Protein AF-A0A6V7KQP2-F1 (afdb_monomer_lite)

pLDDT: mean 84.25, std 9.92, range [53.72, 96.81]

Radius of gyration: 19.9 Å; chains: 1; bounding box: 44×22×64 Å

Foldseek 3Di:
DDDDDDDDDDDQDDKDKDKFKDAPNDTDDDDDDDDPPRDIDMDIDIPPSNRVPDDDDDQWDKDDPVPPDIDTPHHGD

Secondary structure (DSSP, 8-state):
----------PPPPP-EEEEEEETTEEP-S-----TT---EEEEEE-TTTTTT------EEEEE-SSS-EEEEEE--

Organism: NCBI:txid1563983

Structure (mmCIF, N/CA/C/O backbone):
data_AF-A0A6V7KQP2-F1
#
_entry.id   AF-A0A6V7KQP2-F1
#
loop_
_atom_site.group_PDB
_atom_site.id
_atom_site.type_symbol
_atom_site.label_atom_id
_atom_site.label_alt_id
_atom_site.label_comp_id
_atom_site.label_asym_id
_atom_site.label_entity_id
_atom_site.label_seq_id
_atom_site.pdbx_PDB_ins_code
_atom_site.Cartn_x
_atom_site.Cartn_y
_atom_site.Cartn_z
_atom_site.occupancy
_atom_site.B_iso_or_equiv
_atom_site.auth_seq_id
_atom_site.auth_comp_id
_atom_site.auth_asym_id
_atom_site.auth_atom_id
_atom_site.pdbx_PDB_model_num
ATOM 1 N N . SER A 1 1 ? 25.077 -11.404 -43.533 1.00 53.72 1 SER A N 1
ATOM 2 C CA . SER A 1 1 ? 24.119 -11.329 -42.415 1.00 53.72 1 SER A CA 1
ATOM 3 C C . SER A 1 1 ? 24.202 -9.933 -41.833 1.00 53.72 1 SER A C 1
ATOM 5 O O . SER A 1 1 ? 25.291 -9.376 -41.799 1.00 53.72 1 SER A O 1
ATOM 7 N N . ILE A 1 2 ? 23.077 -9.335 -41.451 1.00 59.56 2 ILE A N 1
ATOM 8 C CA . ILE A 1 2 ? 23.082 -8.070 -40.707 1.00 59.56 2 ILE A CA 1
ATOM 9 C C . ILE A 1 2 ? 23.050 -8.451 -39.230 1.00 59.56 2 ILE A C 1
ATOM 11 O O . ILE A 1 2 ? 22.106 -9.097 -38.783 1.00 59.56 2 ILE A O 1
ATOM 15 N N . GLU A 1 3 ? 24.115 -8.123 -38.508 1.00 61.03 3 GLU A N 1
ATOM 16 C CA . GLU A 1 3 ? 24.221 -8.330 -37.066 1.00 61.03 3 GLU A CA 1
ATOM 17 C C . GLU A 1 3 ? 23.827 -7.013 -36.384 1.00 61.03 3 GLU A C 1
ATOM 19 O O . GLU A 1 3 ? 24.552 -6.022 -36.455 1.00 61.03 3 GLU A O 1
ATOM 24 N N . LEU A 1 4 ? 22.638 -6.968 -35.781 1.00 63.56 4 LEU A N 1
ATOM 25 C CA . LEU A 1 4 ? 22.200 -5.817 -34.995 1.00 63.56 4 LEU A CA 1
ATOM 26 C C . LEU A 1 4 ? 22.846 -5.906 -33.608 1.00 63.56 4 LEU A C 1
ATOM 28 O O . LEU A 1 4 ? 22.385 -6.652 -32.749 1.00 63.56 4 LEU A O 1
ATOM 32 N N . ARG A 1 5 ? 23.925 -5.148 -33.395 1.00 66.88 5 ARG A N 1
ATOM 33 C CA . ARG A 1 5 ? 24.518 -4.906 -32.073 1.00 66.88 5 ARG A CA 1
ATOM 34 C C . ARG A 1 5 ? 24.118 -3.506 -31.622 1.00 66.88 5 ARG A C 1
ATOM 36 O O . ARG A 1 5 ? 24.764 -2.531 -31.987 1.00 66.88 5 ARG A O 1
ATOM 43 N N . GLY A 1 6 ? 23.010 -3.419 -30.893 1.00 68.88 6 GLY A N 1
ATOM 44 C CA . GLY A 1 6 ? 22.526 -2.183 -30.284 1.00 68.88 6 GLY A CA 1
ATOM 45 C C . GLY A 1 6 ? 22.462 -2.333 -28.770 1.00 68.88 6 GLY A C 1
ATOM 46 O O . GLY A 1 6 ? 21.987 -3.349 -28.269 1.00 68.88 6 GLY A O 1
ATOM 47 N N . GLU A 1 7 ? 22.950 -1.328 -28.054 1.00 67.81 7 GLU A N 1
ATOM 48 C CA . GLU A 1 7 ? 22.801 -1.222 -26.606 1.00 67.81 7 GLU A CA 1
ATOM 49 C C . GLU A 1 7 ? 21.407 -0.647 -26.312 1.00 67.81 7 GLU A C 1
ATOM 51 O O . GLU A 1 7 ? 21.068 0.443 -26.781 1.00 67.81 7 GLU A O 1
ATOM 56 N N . ILE A 1 8 ? 20.565 -1.393 -25.592 1.00 70.19 8 ILE A N 1
ATOM 57 C CA . ILE A 1 8 ? 19.264 -0.882 -25.147 1.00 70.19 8 ILE A CA 1
ATOM 58 C C . ILE A 1 8 ? 19.505 -0.141 -23.836 1.00 70.19 8 ILE A C 1
ATOM 60 O O . ILE A 1 8 ? 19.610 -0.750 -22.775 1.00 70.19 8 ILE A O 1
ATOM 64 N N . ASN A 1 9 ? 19.607 1.181 -23.927 1.00 73.75 9 ASN A N 1
ATOM 65 C CA . ASN A 1 9 ? 19.712 2.054 -22.767 1.00 73.75 9 ASN A CA 1
ATOM 66 C C . ASN A 1 9 ? 18.310 2.401 -22.255 1.00 73.75 9 ASN A C 1
ATOM 68 O O . ASN A 1 9 ? 17.478 2.916 -23.001 1.00 73.75 9 ASN A O 1
ATOM 72 N N . GLY A 1 10 ? 18.054 2.128 -20.977 1.00 76.62 10 GLY A N 1
ATOM 73 C CA . GLY A 1 10 ? 16.813 2.476 -20.294 1.00 76.62 10 GLY A CA 1
ATOM 74 C C . GLY A 1 10 ? 17.053 2.629 -18.797 1.00 76.62 10 GLY A C 1
ATOM 75 O O . GLY A 1 10 ? 17.872 1.921 -18.215 1.00 76.62 10 GLY A O 1
ATOM 76 N N . THR A 1 11 ? 16.360 3.576 -18.174 1.00 86.50 11 THR A N 1
ATOM 77 C CA . THR A 1 11 ? 16.352 3.746 -16.718 1.00 86.50 11 THR A CA 1
ATOM 78 C C . THR A 1 11 ? 15.166 3.004 -16.125 1.00 86.50 11 THR A C 1
ATOM 80 O O . THR A 1 11 ? 14.066 3.063 -16.676 1.00 86.50 11 THR A O 1
ATOM 83 N N . ALA A 1 12 ? 15.377 2.338 -14.990 1.00 89.75 12 ALA A N 1
ATOM 84 C CA . ALA A 1 12 ? 14.279 1.767 -14.222 1.00 89.75 12 ALA A CA 1
ATOM 85 C C . ALA A 1 12 ? 13.279 2.871 -13.811 1.00 89.75 12 ALA A C 1
ATOM 87 O O . ALA A 1 12 ? 13.693 4.020 -13.611 1.00 89.75 12 ALA A O 1
ATOM 88 N N . PRO A 1 13 ? 11.977 2.553 -13.714 1.00 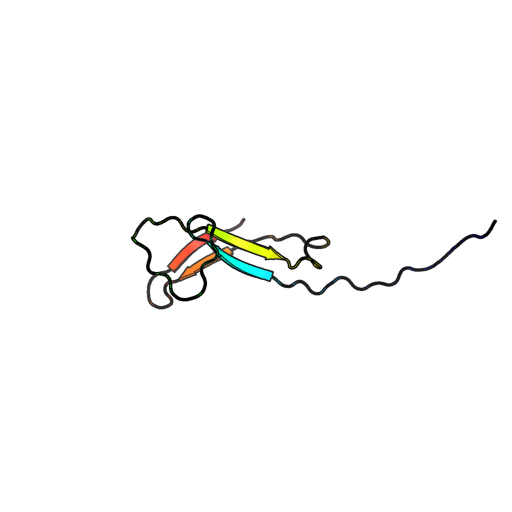93.62 13 PRO A N 1
ATOM 89 C CA . PRO A 1 13 ? 10.976 3.521 -13.289 1.00 93.62 13 PRO A CA 1
ATOM 90 C C . PRO A 1 13 ? 11.221 3.946 -11.838 1.00 93.62 13 PRO A C 1
ATOM 92 O O . PRO A 1 13 ? 11.757 3.185 -11.034 1.00 93.62 13 PRO A O 1
ATOM 95 N N . ILE A 1 14 ? 10.815 5.166 -11.493 1.00 95.00 14 ILE A N 1
ATOM 96 C CA . ILE A 1 14 ? 10.776 5.603 -10.096 1.00 95.00 14 ILE A CA 1
ATOM 97 C C . ILE A 1 14 ? 9.513 4.991 -9.472 1.00 95.00 14 ILE A C 1
ATOM 99 O O . ILE A 1 14 ? 8.431 5.252 -9.996 1.00 95.00 14 ILE A O 1
ATOM 103 N N . PRO A 1 15 ? 9.621 4.188 -8.396 1.00 94.56 15 PRO A N 1
ATOM 104 C CA . PRO A 1 15 ? 8.469 3.509 -7.824 1.00 94.56 15 PRO A CA 1
ATOM 105 C C . PRO A 1 15 ? 7.544 4.460 -7.075 1.00 94.56 15 PRO A C 1
ATOM 107 O O . PRO A 1 15 ? 7.980 5.193 -6.187 1.00 94.56 15 PRO A O 1
ATOM 110 N N . GLU A 1 16 ? 6.250 4.369 -7.371 1.00 95.88 16 GLU A N 1
ATOM 111 C CA . GLU A 1 16 ? 5.194 4.982 -6.576 1.00 95.88 16 GLU A CA 1
ATOM 112 C C . GLU A 1 16 ? 4.460 3.902 -5.777 1.00 95.88 16 GLU A C 1
ATOM 114 O O . GLU A 1 16 ? 3.930 2.931 -6.324 1.00 95.88 16 GLU A O 1
ATOM 119 N N . ILE A 1 17 ? 4.437 4.073 -4.453 1.00 93.62 17 ILE A N 1
ATOM 120 C CA . ILE A 1 17 ? 3.727 3.185 -3.532 1.00 93.62 17 ILE A CA 1
ATOM 121 C C . ILE A 1 17 ? 2.374 3.808 -3.223 1.00 93.62 17 ILE A C 1
ATOM 123 O O . ILE A 1 17 ? 2.286 4.931 -2.728 1.00 93.62 17 ILE A O 1
ATOM 127 N N . ASN A 1 18 ? 1.326 3.044 -3.487 1.00 92.69 18 ASN A N 1
ATOM 128 C CA . ASN A 1 18 ? -0.048 3.424 -3.234 1.00 92.69 18 ASN A CA 1
ATOM 129 C C . ASN A 1 18 ? -0.614 2.586 -2.091 1.00 92.69 18 ASN A C 1
ATOM 131 O O . ASN A 1 18 ? -0.279 1.409 -1.939 1.00 92.69 18 ASN A O 1
ATOM 135 N N . ILE A 1 19 ? -1.485 3.206 -1.299 1.00 89.62 19 ILE A N 1
ATOM 136 C CA . ILE A 1 19 ? -2.180 2.572 -0.181 1.00 89.62 19 ILE A CA 1
ATOM 137 C C . ILE A 1 19 ? -3.659 2.929 -0.292 1.00 89.62 19 ILE A C 1
ATOM 139 O O . ILE A 1 19 ? -4.009 4.083 -0.542 1.00 89.62 19 ILE A O 1
ATOM 143 N N . GLY A 1 20 ? -4.531 1.948 -0.093 1.00 90.06 20 GLY A N 1
ATOM 144 C CA . GLY A 1 20 ? -5.975 2.138 -0.128 1.00 90.06 20 GLY A CA 1
ATOM 145 C C . GLY A 1 20 ? -6.676 1.272 0.903 1.00 90.06 20 GLY A C 1
ATOM 146 O O . GLY A 1 20 ? -6.292 0.129 1.136 1.00 90.06 20 GLY A O 1
ATOM 147 N N . VAL A 1 21 ? -7.735 1.812 1.502 1.00 88.94 21 VAL A N 1
ATOM 148 C CA . VAL A 1 21 ? -8.625 1.054 2.384 1.00 88.94 21 VAL A CA 1
ATOM 14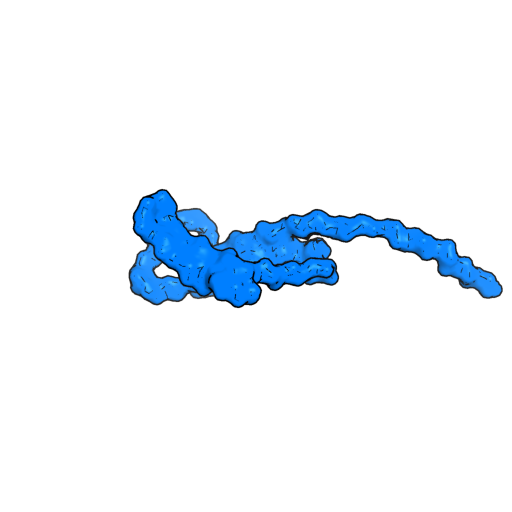9 C C . VAL A 1 21 ? -9.869 0.668 1.600 1.00 88.94 21 VAL A C 1
ATOM 151 O O . VAL A 1 21 ? -10.452 1.493 0.894 1.00 88.94 21 VAL A O 1
ATOM 154 N N . LYS A 1 22 ? -10.284 -0.588 1.728 1.00 92.50 22 LYS A N 1
ATOM 155 C CA . LYS A 1 22 ? -11.510 -1.124 1.155 1.00 92.50 22 LYS A CA 1
ATOM 156 C C . LYS A 1 22 ? -12.448 -1.610 2.246 1.00 92.50 22 LYS A C 1
ATOM 158 O O . LYS A 1 22 ? -12.032 -2.248 3.213 1.00 92.50 22 LYS A O 1
ATOM 163 N N . GLN A 1 23 ? -13.735 -1.373 2.035 1.00 89.31 23 GLN A N 1
ATOM 164 C CA . GLN A 1 23 ? -14.813 -1.965 2.813 1.00 89.31 23 GLN A CA 1
ATOM 165 C C . GLN A 1 23 ? -15.751 -2.686 1.850 1.00 89.31 23 GLN A C 1
ATOM 167 O O . GLN A 1 23 ? -16.241 -2.095 0.887 1.00 89.31 23 GLN A O 1
ATOM 172 N N . ASN A 1 24 ? -15.988 -3.978 2.091 1.00 89.69 24 ASN A N 1
ATOM 173 C CA . ASN A 1 24 ? -16.848 -4.803 1.238 1.00 89.69 24 ASN A CA 1
ATOM 174 C C . ASN A 1 24 ? -16.468 -4.723 -0.263 1.00 89.69 24 ASN A C 1
ATOM 176 O O . ASN A 1 24 ? -17.323 -4.564 -1.131 1.00 89.69 24 ASN A O 1
ATOM 180 N N . GLY A 1 25 ? -15.162 -4.746 -0.556 1.00 90.38 25 GLY A N 1
ATOM 181 C CA . GLY A 1 25 ? -14.611 -4.683 -1.916 1.00 90.38 25 GLY A CA 1
ATOM 182 C C . GLY A 1 25 ? -14.525 -3.285 -2.545 1.00 90.38 25 GLY A C 1
ATOM 183 O O . GLY A 1 25 ? -13.856 -3.136 -3.566 1.00 90.38 25 GLY A O 1
ATOM 184 N N . ASN A 1 26 ? -15.124 -2.258 -1.936 1.00 90.69 26 ASN A N 1
ATOM 185 C CA . ASN A 1 26 ? -15.124 -0.894 -2.469 1.00 90.69 26 ASN A CA 1
ATOM 186 C C . ASN A 1 26 ? -14.058 -0.033 -1.800 1.00 90.69 26 ASN A C 1
ATOM 188 O O . ASN A 1 26 ? -13.916 -0.070 -0.578 1.00 90.69 26 ASN A O 1
ATOM 192 N N . VAL A 1 27 ? -13.341 0.763 -2.596 1.00 91.75 27 VAL A N 1
ATOM 193 C CA . VAL A 1 27 ? -12.367 1.732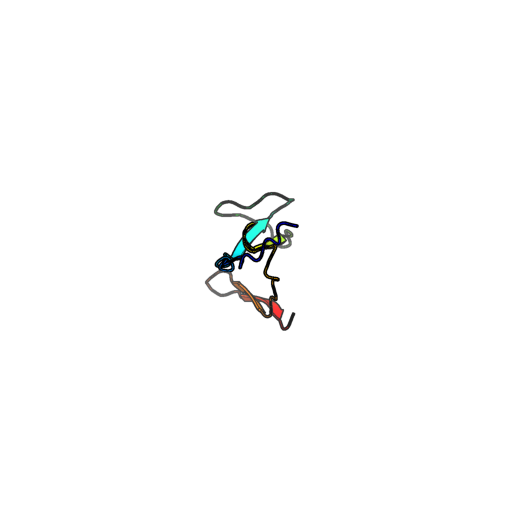 -2.080 1.00 91.75 27 VAL A CA 1
ATOM 194 C C . VAL A 1 27 ? -13.096 2.814 -1.293 1.00 91.75 27 VAL A C 1
ATOM 196 O O . VAL A 1 27 ? -14.075 3.393 -1.762 1.00 91.75 27 VAL A O 1
ATOM 199 N N . VAL A 1 28 ? -12.599 3.083 -0.093 1.00 91.06 28 VAL A N 1
ATOM 200 C CA . VAL A 1 28 ? -13.096 4.133 0.786 1.00 91.06 28 VAL A CA 1
ATOM 201 C C . VAL A 1 28 ? -12.540 5.467 0.302 1.00 91.06 28 VAL A C 1
ATOM 203 O O . VAL A 1 28 ? -11.327 5.665 0.256 1.00 91.06 28 VAL A O 1
ATOM 206 N N . THR A 1 29 ? -13.426 6.394 -0.052 1.00 86.62 29 THR A N 1
ATOM 207 C CA . THR A 1 29 ? -13.058 7.752 -0.462 1.00 86.62 29 THR A CA 1
ATOM 208 C C . THR A 1 29 ? -13.594 8.750 0.562 1.00 86.62 29 THR A C 1
ATOM 210 O O . THR A 1 29 ? -14.788 9.046 0.564 1.00 86.62 29 THR A O 1
ATOM 213 N N . GLY A 1 30 ? -12.722 9.265 1.431 1.00 84.56 30 GLY A N 1
ATOM 214 C CA . GLY A 1 30 ? -13.080 10.239 2.468 1.00 84.56 30 GLY A CA 1
ATOM 215 C C . GLY A 1 30 ? -13.316 9.619 3.847 1.00 84.56 30 GLY A C 1
ATOM 216 O O . GLY A 1 30 ? -12.732 8.590 4.184 1.00 84.56 30 GLY A O 1
ATOM 217 N N . GLU A 1 31 ? -14.138 10.282 4.662 1.00 82.31 31 GLU A N 1
ATOM 218 C CA . GLU A 1 31 ? -14.461 9.824 6.016 1.00 82.31 31 GLU A CA 1
ATOM 219 C C . GLU A 1 31 ? -15.361 8.585 5.992 1.00 82.31 31 GLU A C 1
ATOM 221 O O . GLU A 1 31 ? -16.322 8.503 5.224 1.00 82.31 31 GLU A O 1
ATOM 226 N N . LEU A 1 32 ? -15.068 7.629 6.876 1.00 80.81 32 LEU A N 1
ATOM 227 C CA . LEU A 1 32 ? -15.813 6.384 6.997 1.00 80.81 32 LEU A CA 1
ATOM 228 C C . LEU A 1 32 ? -16.246 6.160 8.443 1.00 80.81 32 LEU A C 1
ATOM 230 O O . LEU A 1 32 ? -15.417 6.027 9.340 1.00 80.81 32 LEU A O 1
ATOM 234 N N . ASN A 1 33 ? -17.556 6.045 8.650 1.00 83.31 33 ASN A N 1
ATOM 235 C CA . ASN A 1 33 ? -18.110 5.594 9.920 1.00 83.31 33 ASN A CA 1
ATOM 236 C C . ASN A 1 33 ? -18.245 4.071 9.889 1.00 83.31 33 ASN A C 1
ATOM 238 O O . ASN A 1 33 ? -19.027 3.528 9.108 1.00 83.31 33 ASN A O 1
ATOM 242 N N . VAL A 1 34 ? -17.493 3.385 10.746 1.00 79.75 34 VAL A N 1
ATOM 243 C CA . VAL A 1 34 ? -17.537 1.926 10.881 1.00 79.75 34 VAL A CA 1
ATOM 244 C C . VAL A 1 34 ? -18.070 1.528 12.247 1.00 79.75 34 VAL A C 1
ATOM 246 O O . VAL A 1 34 ? -17.779 2.166 13.257 1.00 79.75 34 VAL A O 1
ATOM 249 N N . SER A 1 35 ? -18.845 0.446 12.297 1.00 87.31 35 SER A N 1
ATOM 250 C CA . SER A 1 35 ? -19.157 -0.192 13.574 1.00 87.31 35 SER A CA 1
ATOM 251 C C . SER A 1 35 ? -17.932 -0.964 14.081 1.00 87.31 35 SER A C 1
ATOM 253 O O . SER A 1 35 ? -17.184 -1.510 13.262 1.00 87.31 35 SER A O 1
ATOM 255 N N . PRO A 1 36 ? -17.718 -1.064 15.403 1.00 80.56 36 PRO A N 1
ATOM 256 C CA . PRO A 1 36 ? -16.663 -1.907 15.955 1.00 80.56 36 PRO A CA 1
ATOM 257 C C . PRO A 1 36 ? -16.728 -3.338 15.402 1.00 80.56 36 PRO A C 1
ATOM 259 O O . PRO A 1 36 ? -17.809 -3.914 15.291 1.00 80.56 36 PRO A O 1
ATOM 262 N N . GLY A 1 37 ? -15.574 -3.894 15.032 1.00 81.38 37 GLY A N 1
ATOM 263 C CA . GLY A 1 37 ? -15.475 -5.225 14.423 1.00 81.38 37 GLY A CA 1
ATOM 264 C C . GLY A 1 37 ? -15.791 -5.281 12.924 1.00 81.38 37 GLY A C 1
ATOM 265 O O . GLY A 1 37 ? -15.758 -6.366 12.348 1.00 81.38 37 GLY A O 1
ATOM 266 N N . THR A 1 38 ? -16.076 -4.147 12.272 1.00 85.31 38 THR A N 1
ATOM 267 C CA . THR A 1 38 ? -16.242 -4.115 10.813 1.00 85.31 38 THR A CA 1
ATOM 268 C C . THR A 1 38 ? -14.909 -4.438 10.136 1.00 85.31 38 THR A C 1
ATOM 270 O O . THR A 1 38 ? -13.949 -3.690 10.335 1.00 85.31 38 THR A O 1
ATOM 273 N N . PRO A 1 39 ? -14.821 -5.509 9.327 1.00 85.31 39 PRO A N 1
ATOM 274 C CA . PRO A 1 39 ? -13.585 -5.840 8.642 1.00 85.31 39 PRO A CA 1
ATOM 275 C C . PRO A 1 39 ? -13.276 -4.780 7.585 1.00 85.31 39 PRO A C 1
ATOM 277 O O . PRO A 1 39 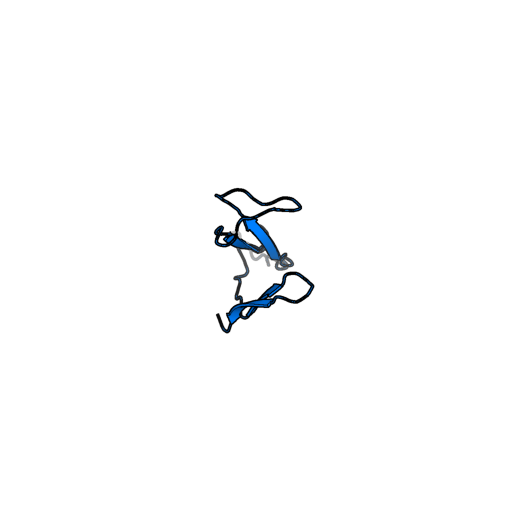? -14.115 -4.446 6.743 1.00 85.31 39 PRO A O 1
ATOM 280 N N . LEU A 1 40 ? -12.048 -4.278 7.631 1.00 87.25 40 LEU A N 1
ATOM 281 C CA . LEU A 1 40 ? -11.469 -3.410 6.618 1.00 87.25 40 LEU A CA 1
ATOM 282 C C . LEU A 1 40 ? -10.299 -4.139 5.972 1.00 87.25 40 LEU A C 1
ATOM 284 O O . LEU A 1 40 ? -9.563 -4.867 6.636 1.00 87.25 40 LEU A O 1
ATOM 288 N N . GLN A 1 41 ? -10.136 -3.936 4.674 1.00 88.56 41 GLN A N 1
ATOM 289 C CA . GLN A 1 41 ? -9.006 -4.455 3.924 1.00 88.56 41 GLN A CA 1
ATOM 290 C C . GLN A 1 41 ? -8.090 -3.292 3.565 1.00 88.56 41 GLN A C 1
ATOM 292 O O . GLN A 1 41 ? -8.545 -2.301 2.998 1.00 88.56 41 GLN A O 1
ATOM 297 N N . MET A 1 42 ? -6.807 -3.415 3.888 1.00 88.06 42 MET A N 1
ATOM 298 C CA . MET A 1 42 ? -5.783 -2.497 3.408 1.00 88.06 42 MET A CA 1
ATOM 299 C C . MET A 1 42 ? -5.068 -3.135 2.224 1.00 88.06 42 MET A C 1
ATOM 301 O O . MET A 1 42 ? -4.537 -4.236 2.344 1.00 88.06 42 MET A O 1
ATOM 305 N N . ASP A 1 43 ? -5.038 -2.423 1.105 1.00 90.56 43 ASP A N 1
ATOM 306 C CA . ASP A 1 43 ? -4.258 -2.790 -0.067 1.00 90.56 43 ASP A CA 1
ATOM 307 C C . ASP A 1 43 ? -3.051 -1.857 -0.170 1.00 90.56 43 ASP A C 1
ATOM 309 O O . ASP A 1 43 ? -3.179 -0.640 -0.021 1.00 90.56 43 ASP A O 1
ATOM 313 N N . ILE A 1 44 ? -1.886 -2.436 -0.456 1.00 90.69 44 ILE A N 1
ATOM 314 C CA . ILE A 1 44 ? -0.651 -1.715 -0.767 1.00 90.69 44 ILE A CA 1
ATOM 315 C C . ILE A 1 44 ? -0.158 -2.238 -2.108 1.00 90.69 44 ILE A C 1
ATOM 317 O O . ILE A 1 44 ? -0.039 -3.450 -2.292 1.00 90.69 44 ILE A O 1
ATOM 321 N N . TRP A 1 45 ? 0.105 -1.344 -3.054 1.00 94.19 45 TRP A N 1
ATOM 322 C CA . TRP A 1 45 ? 0.526 -1.735 -4.395 1.00 94.19 45 TRP A CA 1
ATOM 323 C C . TRP A 1 45 ? 1.482 -0.720 -5.014 1.00 94.19 45 TRP A C 1
ATOM 325 O O . TRP A 1 45 ? 1.484 0.462 -4.671 1.00 94.19 45 TRP A O 1
ATOM 335 N N . LEU A 1 46 ? 2.300 -1.204 -5.945 1.00 96.81 46 LEU A N 1
ATOM 336 C CA . LEU A 1 46 ? 3.114 -0.361 -6.812 1.00 96.81 46 LEU A CA 1
ATOM 337 C C . LEU A 1 46 ? 2.277 0.137 -7.985 1.00 96.81 46 LEU A C 1
ATOM 339 O O . LEU A 1 46 ? 1.372 -0.562 -8.450 1.00 96.81 46 LEU A O 1
ATOM 343 N N . ASP A 1 47 ? 2.614 1.312 -8.503 1.00 95.69 47 ASP A N 1
ATOM 344 C CA . ASP A 1 47 ? 2.107 1.748 -9.799 1.00 95.69 47 ASP A CA 1
ATOM 345 C C . ASP A 1 47 ? 2.431 0.730 -10.913 1.00 95.69 47 ASP A C 1
ATOM 347 O O . ASP A 1 47 ? 3.345 -0.101 -10.816 1.00 95.69 47 ASP A O 1
ATOM 351 N N . SER A 1 48 ? 1.665 0.790 -12.003 1.00 94.94 48 SER A N 1
ATOM 352 C CA . SER A 1 48 ? 1.761 -0.191 -13.084 1.00 94.94 48 SER A CA 1
ATOM 353 C C . SER A 1 48 ? 3.136 -0.234 -13.751 1.00 94.94 48 SER A C 1
ATOM 355 O O . SER A 1 48 ? 3.550 -1.306 -14.190 1.00 94.94 48 SER A O 1
ATOM 357 N N . ASN A 1 49 ? 3.857 0.891 -13.819 1.00 93.88 49 ASN A N 1
ATOM 358 C CA . ASN A 1 49 ? 5.176 0.932 -14.451 1.00 93.88 49 ASN A CA 1
ATOM 359 C C . ASN A 1 49 ? 6.209 0.204 -13.586 1.00 93.88 49 ASN A C 1
ATOM 361 O O . ASN A 1 49 ? 7.073 -0.501 -14.105 1.00 93.88 49 ASN A O 1
ATOM 365 N N . SER A 1 50 ? 6.078 0.330 -12.269 1.00 96.00 50 SER A N 1
ATOM 366 C CA . SER A 1 50 ? 7.034 -0.188 -11.290 1.00 96.00 50 SER A CA 1
ATOM 367 C C . SER A 1 50 ? 6.766 -1.634 -10.874 1.00 96.00 50 SER A C 1
ATOM 369 O O . SER A 1 50 ? 7.707 -2.362 -10.552 1.00 96.00 50 SER A O 1
ATOM 371 N N . SER A 1 51 ? 5.509 -2.085 -10.936 1.00 95.50 51 SER A N 1
ATOM 372 C CA . SER A 1 51 ? 5.081 -3.436 -10.526 1.00 95.50 51 SER A CA 1
ATOM 373 C C . SER A 1 51 ? 5.729 -4.594 -11.302 1.00 95.50 51 SER A C 1
ATOM 375 O O . SER A 1 51 ? 5.800 -5.709 -10.793 1.00 95.50 51 SER A O 1
ATOM 377 N N . ASN A 1 52 ? 6.241 -4.339 -12.510 1.00 92.25 52 ASN A N 1
ATOM 378 C CA . ASN A 1 52 ? 6.941 -5.343 -13.322 1.00 92.25 52 ASN A CA 1
ATOM 379 C C . ASN A 1 52 ? 8.448 -5.434 -13.019 1.00 92.25 52 ASN A C 1
ATOM 381 O O . ASN A 1 52 ? 9.128 -6.305 -13.559 1.00 92.25 52 ASN A O 1
ATOM 385 N N . VAL A 1 53 ? 8.980 -4.516 -12.205 1.00 94.69 53 VAL A N 1
ATOM 386 C CA . VAL A 1 53 ? 10.420 -4.380 -11.925 1.00 94.69 53 VAL A CA 1
ATOM 387 C C . VAL A 1 53 ? 10.726 -4.615 -10.447 1.00 94.69 53 VAL A C 1
ATOM 389 O O . VAL A 1 53 ? 11.720 -5.262 -10.122 1.00 94.69 53 VAL A O 1
ATOM 392 N N . TYR A 1 54 ? 9.877 -4.110 -9.553 1.00 95.06 54 TYR A N 1
ATOM 393 C CA . TYR A 1 54 ? 10.087 -4.155 -8.109 1.00 95.06 54 TYR A CA 1
ATOM 394 C C . TYR A 1 54 ? 9.045 -5.029 -7.404 1.00 95.06 54 TYR A C 1
ATOM 396 O O . TYR A 1 54 ? 7.911 -5.162 -7.856 1.00 95.06 54 TYR A O 1
ATOM 404 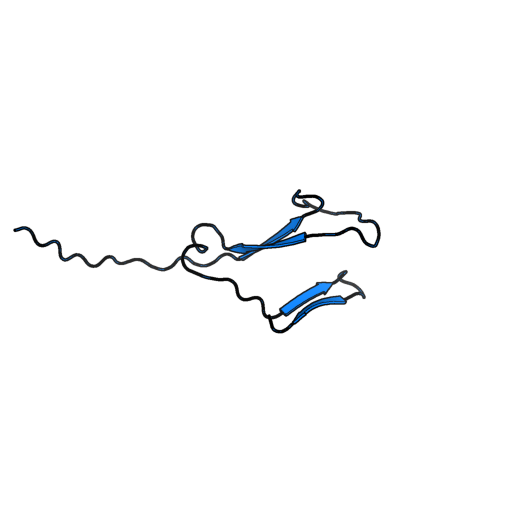N N . GLY A 1 55 ? 9.432 -5.588 -6.255 1.00 93.19 55 GLY A N 1
ATOM 405 C CA . GLY A 1 55 ? 8.523 -6.215 -5.295 1.00 93.19 55 GLY A CA 1
ATOM 406 C C . GLY A 1 55 ? 8.311 -5.333 -4.063 1.00 93.19 55 GLY A C 1
ATOM 407 O O . GLY A 1 55 ? 9.100 -4.426 -3.799 1.00 93.19 55 GLY A O 1
ATOM 408 N N . LEU A 1 56 ? 7.260 -5.620 -3.294 1.00 91.69 56 LEU A N 1
ATOM 409 C CA . LEU A 1 56 ? 6.975 -4.950 -2.026 1.00 91.69 56 LEU A CA 1
ATOM 410 C C . LEU A 1 56 ? 7.340 -5.863 -0.854 1.00 91.69 56 LEU A C 1
ATOM 412 O O . LEU A 1 56 ? 6.821 -6.970 -0.745 1.00 91.69 56 LEU A O 1
ATOM 416 N N . LEU A 1 57 ? 8.204 -5.370 0.031 1.00 91.06 57 LEU A N 1
ATOM 417 C CA . LEU A 1 57 ? 8.452 -5.946 1.350 1.00 91.06 57 LEU A CA 1
ATOM 418 C C . LEU A 1 57 ? 7.924 -4.964 2.392 1.00 91.06 57 LEU A C 1
ATOM 420 O O . LEU A 1 57 ? 8.376 -3.820 2.448 1.00 91.06 57 LEU A O 1
ATOM 424 N N . VAL A 1 58 ? 6.980 -5.411 3.215 1.00 85.50 58 VAL A N 1
ATOM 425 C CA . VAL A 1 58 ? 6.450 -4.614 4.323 1.00 85.50 58 VAL A CA 1
ATOM 426 C C . VAL A 1 58 ? 7.014 -5.193 5.608 1.00 85.50 58 VAL A C 1
ATOM 428 O O . VAL A 1 58 ? 6.672 -6.305 5.980 1.00 85.50 58 VAL A O 1
ATOM 431 N N . THR A 1 59 ? 7.874 -4.442 6.287 1.00 86.50 59 THR A N 1
ATOM 432 C CA . THR A 1 59 ? 8.502 -4.885 7.542 1.00 86.50 59 THR A CA 1
ATOM 433 C C . THR A 1 59 ? 7.764 -4.378 8.777 1.00 86.50 59 THR A C 1
ATOM 435 O O . THR A 1 59 ? 7.906 -4.947 9.859 1.00 86.50 59 THR A O 1
ATOM 438 N N . TYR A 1 60 ? 6.968 -3.317 8.632 1.00 88.31 60 TYR A N 1
ATOM 439 C CA . TYR A 1 60 ? 6.218 -2.706 9.721 1.00 88.31 60 TYR A CA 1
ATOM 440 C C . TYR A 1 60 ? 4.952 -2.027 9.200 1.00 88.31 60 TYR A C 1
ATOM 442 O O . TYR A 1 60 ? 5.007 -1.257 8.241 1.00 88.31 60 TYR A O 1
ATOM 450 N N . MET A 1 61 ? 3.822 -2.281 9.855 1.00 86.56 61 MET A N 1
ATOM 451 C CA . MET A 1 61 ? 2.562 -1.588 9.609 1.00 86.56 61 MET A CA 1
ATOM 452 C C . MET A 1 61 ? 1.879 -1.279 10.934 1.00 86.56 61 MET A C 1
ATOM 454 O O . MET A 1 61 ? 1.632 -2.175 11.743 1.00 86.56 61 MET A O 1
ATOM 458 N N . GLN A 1 62 ? 1.538 -0.011 11.123 1.00 85.81 62 GLN A N 1
ATOM 459 C CA . GLN A 1 62 ? 0.851 0.490 12.303 1.00 85.81 62 GLN A CA 1
ATOM 460 C C . GLN A 1 62 ? -0.297 1.391 11.868 1.00 85.81 62 GLN A C 1
ATOM 462 O O . GLN A 1 62 ? -0.138 2.218 10.970 1.00 85.81 62 GLN A O 1
ATOM 467 N N . VAL A 1 63 ? -1.444 1.232 12.517 1.00 80.38 63 VAL A N 1
ATOM 468 C CA . VAL A 1 63 ? -2.595 2.118 12.355 1.00 80.38 63 VAL A CA 1
ATOM 469 C C . VAL A 1 63 ? -2.801 2.929 13.621 1.00 80.38 63 VAL A C 1
ATOM 471 O O . VAL A 1 63 ? -2.541 2.453 14.724 1.00 80.38 63 VAL A O 1
ATOM 474 N N . THR A 1 64 ? -3.250 4.169 13.454 1.00 81.56 64 THR A N 1
ATOM 475 C CA . THR A 1 64 ? -3.512 5.100 14.551 1.00 81.56 64 THR A CA 1
ATOM 476 C C . THR A 1 64 ? -4.807 5.861 14.304 1.00 81.56 64 THR A C 1
ATOM 478 O O . THR A 1 64 ? -5.121 6.208 13.164 1.00 81.56 64 THR A O 1
ATOM 481 N N . ASP A 1 65 ? -5.543 6.162 15.373 1.00 74.44 65 ASP A N 1
ATOM 482 C CA . ASP A 1 65 ? -6.688 7.080 15.341 1.00 74.44 65 ASP A CA 1
ATOM 483 C C . ASP A 1 65 ? -6.267 8.563 15.381 1.00 74.44 65 ASP A C 1
ATOM 485 O O . ASP A 1 65 ? -7.109 9.448 15.549 1.00 74.44 65 ASP A O 1
ATOM 489 N N . THR A 1 66 ? -4.965 8.842 15.217 1.00 72.81 66 THR A N 1
ATOM 490 C CA . THR A 1 66 ? -4.292 10.153 15.297 1.00 72.81 66 THR A CA 1
ATOM 491 C C . THR A 1 66 ? -4.322 10.830 16.669 1.00 72.81 66 THR A C 1
ATOM 493 O O . THR A 1 66 ? -3.842 11.957 16.796 1.00 72.81 66 THR A O 1
ATOM 496 N N . LYS A 1 67 ? -4.874 10.181 17.702 1.00 71.19 67 LYS A N 1
ATOM 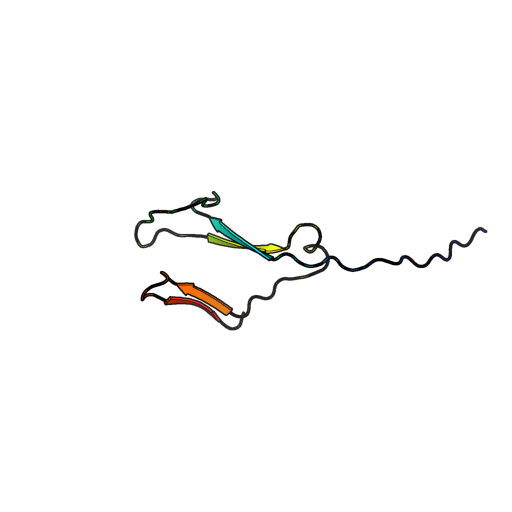497 C CA . LYS A 1 67 ? -5.035 10.778 19.031 1.00 71.19 67 LYS A CA 1
ATOM 498 C C . LYS A 1 67 ? -4.420 9.923 20.129 1.00 71.19 67 LYS A C 1
ATOM 500 O O . LYS A 1 67 ? -3.481 10.373 20.778 1.00 71.19 67 LYS A O 1
ATOM 505 N N . PHE A 1 68 ? -4.970 8.737 20.373 1.00 72.88 68 PHE A N 1
ATOM 506 C CA . PHE A 1 68 ? -4.656 7.952 21.572 1.00 72.88 68 PHE A CA 1
ATOM 507 C C . PHE A 1 68 ? -4.641 6.439 21.354 1.00 72.88 68 PHE A C 1
ATOM 509 O O . PHE A 1 68 ? -4.205 5.719 22.252 1.00 72.88 68 PHE A O 1
ATOM 516 N N . ALA A 1 69 ? -5.116 5.946 20.211 1.00 72.56 69 ALA A N 1
ATOM 517 C CA . ALA A 1 69 ? -5.131 4.526 19.903 1.00 72.56 69 ALA A CA 1
ATOM 518 C C . ALA A 1 69 ? -4.154 4.222 18.769 1.00 72.56 69 ALA A C 1
ATOM 520 O O . ALA A 1 69 ? -4.197 4.846 17.708 1.00 72.56 69 ALA A O 1
ATOM 521 N N . GLU A 1 70 ? -3.292 3.237 19.002 1.00 83.25 70 GLU A N 1
ATOM 522 C CA . GLU A 1 70 ? -2.379 2.689 18.009 1.00 83.25 70 GLU A CA 1
ATOM 523 C C . GLU A 1 70 ? -2.445 1.164 18.051 1.00 83.25 70 GLU A C 1
ATOM 525 O O . GLU A 1 70 ? -2.509 0.566 19.126 1.00 83.25 70 GLU A O 1
ATOM 530 N N . GLU A 1 71 ? -2.403 0.535 16.881 1.00 79.50 71 GLU A N 1
ATOM 531 C CA . GLU A 1 71 ? -2.380 -0.918 16.737 1.00 79.50 71 GLU A CA 1
ATOM 532 C C . GLU A 1 71 ? -1.347 -1.313 15.679 1.00 79.50 71 GLU A C 1
ATOM 534 O O . GLU A 1 71 ? -1.350 -0.807 14.553 1.00 79.50 71 GLU A O 1
ATOM 539 N N . THR A 1 72 ? -0.433 -2.215 16.039 1.00 84.81 72 THR A N 1
ATOM 540 C CA . THR A 1 72 ? 0.511 -2.810 15.087 1.00 84.81 72 THR A CA 1
ATOM 541 C C . THR A 1 72 ? -0.183 -3.948 14.345 1.00 84.81 72 THR A C 1
ATOM 543 O O . THR A 1 72 ? -0.563 -4.943 14.955 1.00 84.81 72 THR A O 1
ATOM 546 N N . ILE A 1 73 ? -0.310 -3.815 13.024 1.00 81.69 73 ILE A N 1
ATOM 547 C CA . ILE A 1 73 ? -0.929 -4.821 12.147 1.00 81.69 73 ILE A CA 1
ATOM 548 C C . ILE A 1 73 ? 0.112 -5.835 11.662 1.00 81.69 73 ILE A C 1
ATOM 550 O O . ILE A 1 73 ? -0.181 -7.023 11.542 1.00 81.69 73 ILE A O 1
ATOM 554 N N . LEU A 1 74 ? 1.335 -5.378 11.384 1.00 81.00 74 LEU A N 1
ATOM 555 C CA . LEU A 1 74 ? 2.418 -6.227 10.897 1.00 81.00 74 LEU A CA 1
ATOM 556 C C . LEU A 1 74 ? 3.753 -5.781 11.491 1.00 81.00 74 LEU A C 1
ATOM 558 O O . LEU A 1 74 ? 4.068 -4.593 11.517 1.00 81.00 74 LEU A O 1
ATOM 562 N N . PHE A 1 75 ? 4.545 -6.747 11.949 1.00 83.94 75 PHE A N 1
ATOM 563 C CA . PHE A 1 75 ? 5.887 -6.540 12.481 1.00 83.94 75 PHE A CA 1
ATOM 564 C C . PHE A 1 75 ? 6.792 -7.671 11.995 1.00 83.94 75 PHE A C 1
ATOM 566 O O . PHE A 1 75 ? 6.485 -8.835 12.243 1.00 83.94 75 PHE A O 1
ATOM 573 N N . ASN A 1 76 ? 7.901 -7.325 11.339 1.00 78.75 76 ASN A N 1
ATOM 574 C CA . ASN A 1 76 ? 8.879 -8.259 10.770 1.00 78.75 76 ASN A CA 1
ATOM 575 C C . ASN A 1 76 ? 8.279 -9.256 9.758 1.00 78.75 76 ASN A C 1
ATOM 577 O O . ASN A 1 76 ? 8.448 -10.467 9.911 1.00 78.75 76 ASN A O 1
ATOM 581 N N . GLY A 1 77 ? 7.567 -8.733 8.754 1.00 60.72 77 GLY A N 1
ATOM 582 C CA . GLY A 1 77 ? 7.079 -9.499 7.597 1.00 60.72 77 GLY A CA 1
ATOM 583 C C . GLY A 1 77 ? 8.126 -9.725 6.516 1.00 60.72 77 GLY A C 1
ATOM 584 O O . GLY A 1 77 ? 9.109 -8.948 6.465 1.00 60.72 77 GLY A O 1
#

Sequence (77 aa):
SIELRGEINGTAPIPEINIGVKQNGNVVTGELNVSPGTPLQMDIWLDSNSSNVYGLLVTYMQVTDTKFAEETILFNG